Protein AF-A0A2G9S5X4-F1 (afdb_monomer)

Mean predicted aligned error: 7.89 Å

Structure (mmCIF, N/CA/C/O backbone):
data_AF-A0A2G9S5X4-F1
#
_entry.id   AF-A0A2G9S5X4-F1
#
loop_
_atom_site.group_PDB
_atom_site.id
_atom_site.type_symbol
_atom_site.label_atom_id
_atom_site.label_alt_id
_atom_site.label_comp_id
_atom_site.label_asym_id
_atom_site.label_entity_id
_atom_site.label_seq_id
_atom_site.pdbx_PDB_ins_code
_atom_site.Cartn_x
_atom_site.Cartn_y
_atom_site.Cartn_z
_atom_site.occupancy
_atom_site.B_iso_or_equiv
_atom_site.auth_seq_id
_atom_site.auth_comp_id
_atom_site.auth_asym_id
_atom_site.auth_atom_id
_atom_site.pdbx_PDB_model_num
ATOM 1 N N . MET A 1 1 ? -6.303 3.037 4.978 1.00 92.62 1 MET A N 1
ATOM 2 C CA . MET A 1 1 ? -5.854 4.116 4.065 1.00 92.62 1 MET A CA 1
ATOM 3 C C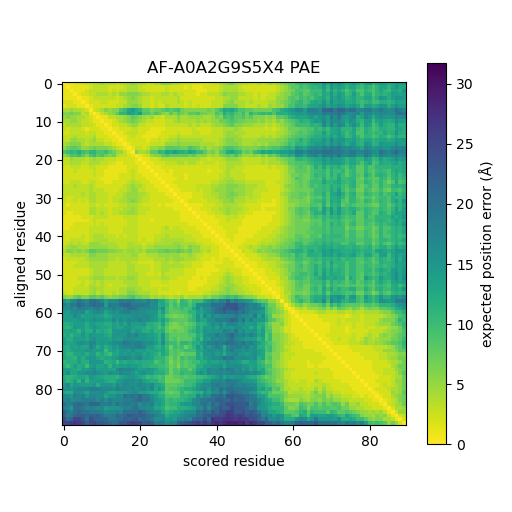 . MET A 1 1 ? -4.516 3.736 3.452 1.00 92.62 1 MET A C 1
ATOM 5 O O . MET A 1 1 ? -3.804 2.947 4.064 1.00 92.62 1 MET A O 1
ATOM 9 N N . LYS A 1 2 ? -4.147 4.318 2.309 1.00 94.19 2 LYS A N 1
ATOM 10 C CA . LYS A 1 2 ? -2.802 4.242 1.721 1.00 94.19 2 LYS A CA 1
ATOM 11 C C . LYS A 1 2 ? -2.317 5.651 1.391 1.00 94.19 2 LYS A C 1
ATOM 13 O O . LYS A 1 2 ? -2.990 6.369 0.663 1.00 94.19 2 LYS A O 1
ATOM 18 N N . ASN A 1 3 ? -1.154 6.044 1.903 1.00 94.00 3 ASN A N 1
ATOM 19 C CA . ASN A 1 3 ? -0.558 7.370 1.716 1.00 94.00 3 ASN A CA 1
ATOM 20 C C . ASN A 1 3 ? -1.554 8.506 2.017 1.00 94.00 3 ASN A C 1
ATOM 22 O O . ASN A 1 3 ? -1.679 9.447 1.239 1.00 94.00 3 ASN A O 1
ATOM 26 N N . LYS A 1 4 ? -2.295 8.383 3.129 1.00 91.88 4 LYS A N 1
ATOM 27 C CA . LYS A 1 4 ? -3.377 9.301 3.544 1.00 91.88 4 LYS A CA 1
ATOM 28 C C . LYS A 1 4 ? -4.585 9.381 2.600 1.00 91.88 4 LYS A C 1
ATOM 30 O O . LYS A 1 4 ? -5.485 10.174 2.843 1.00 91.88 4 LYS A O 1
ATOM 35 N N . MET A 1 5 ? -4.651 8.537 1.571 1.00 91.81 5 MET A N 1
ATOM 36 C CA . MET A 1 5 ? -5.828 8.393 0.718 1.00 91.81 5 MET A CA 1
ATOM 37 C C . MET A 1 5 ? -6.665 7.193 1.160 1.00 91.81 5 MET A C 1
ATOM 39 O O . MET A 1 5 ? -6.137 6.124 1.499 1.00 91.81 5 MET A O 1
ATOM 43 N N . VAL A 1 6 ? -7.985 7.364 1.174 1.00 91.94 6 VAL A N 1
ATOM 44 C CA . VAL A 1 6 ? -8.919 6.263 1.422 1.00 91.94 6 VAL A CA 1
ATOM 45 C C . VAL A 1 6 ? -8.775 5.246 0.290 1.00 91.94 6 VAL A C 1
ATOM 47 O O . VAL A 1 6 ? -8.603 5.602 -0.872 1.00 91.94 6 VAL A O 1
ATOM 50 N N . ILE A 1 7 ? -8.768 3.962 0.647 1.00 90.69 7 ILE A N 1
ATOM 51 C CA . ILE A 1 7 ? -8.768 2.884 -0.342 1.00 90.69 7 ILE A CA 1
ATOM 52 C C . ILE A 1 7 ? -10.230 2.688 -0.739 1.00 90.69 7 ILE A C 1
ATOM 54 O O . ILE A 1 7 ? -10.999 2.117 0.032 1.00 90.69 7 ILE A O 1
ATOM 58 N N . GLU A 1 8 ? -10.617 3.211 -1.898 1.00 84.00 8 GLU A N 1
ATOM 59 C CA . GLU A 1 8 ? -11.998 3.181 -2.389 1.00 84.00 8 GLU A CA 1
ATOM 60 C C . GLU A 1 8 ? -12.151 2.197 -3.551 1.00 84.00 8 GLU A C 1
ATOM 62 O O . GLU A 1 8 ? -11.359 2.239 -4.487 1.00 84.00 8 GLU A O 1
ATOM 67 N N . ASN A 1 9 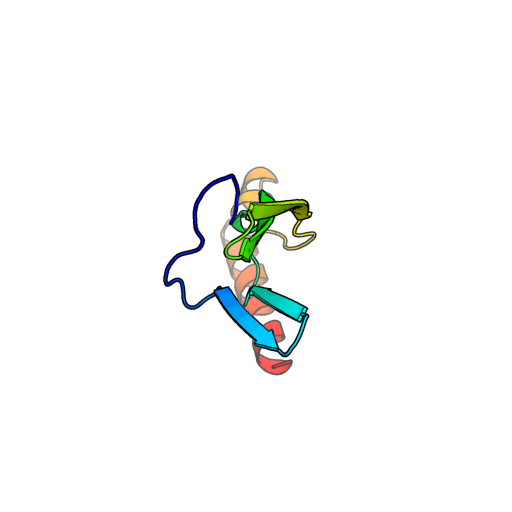? -13.178 1.337 -3.485 1.00 74.44 9 ASN A N 1
ATOM 68 C CA . ASN A 1 9 ? -13.807 0.582 -4.587 1.00 74.44 9 ASN A CA 1
ATOM 69 C C . ASN A 1 9 ? -12.896 0.014 -5.702 1.00 74.44 9 ASN A C 1
ATOM 71 O O . ASN A 1 9 ? -13.332 -0.147 -6.841 1.00 74.44 9 ASN A O 1
ATOM 75 N N . ASP A 1 10 ? -11.652 -0.345 -5.389 1.00 85.25 10 ASP A N 1
ATOM 76 C CA . ASP A 1 10 ? -10.740 -1.018 -6.311 1.00 85.25 10 ASP A CA 1
ATOM 77 C C . ASP A 1 10 ? -10.830 -2.541 -6.073 1.00 85.25 10 ASP A C 1
ATOM 79 O O . ASP A 1 10 ? -10.509 -3.001 -4.974 1.00 85.25 10 ASP A O 1
ATOM 83 N N . PRO A 1 11 ? -11.224 -3.350 -7.081 1.00 87.44 11 PRO A N 1
ATOM 84 C CA . PRO A 1 11 ? -11.369 -4.806 -6.956 1.00 87.44 11 PRO A CA 1
ATOM 85 C C . PRO A 1 11 ? -10.101 -5.546 -6.507 1.00 87.44 11 PRO A C 1
ATOM 87 O O . PRO A 1 11 ? -10.167 -6.716 -6.112 1.00 87.44 11 PRO A O 1
ATOM 90 N N . ARG A 1 12 ? -8.931 -4.901 -6.606 1.00 89.81 12 ARG A N 1
ATOM 91 C CA . ARG A 1 12 ? -7.660 -5.438 -6.111 1.00 89.81 12 ARG A CA 1
ATOM 92 C C . ARG A 1 12 ? -7.583 -5.431 -4.591 1.00 89.81 12 ARG A C 1
ATOM 94 O O . ARG A 1 12 ? -6.867 -6.261 -4.040 1.00 89.81 12 ARG A O 1
ATOM 101 N N . TYR A 1 13 ? -8.301 -4.535 -3.923 1.00 92.88 13 TYR A N 1
ATOM 102 C CA . TYR A 1 13 ? -8.312 -4.427 -2.473 1.00 92.88 13 TYR A CA 1
ATOM 103 C C . TYR A 1 13 ? -9.592 -5.057 -1.926 1.00 92.88 13 TYR A C 1
ATOM 105 O O . TYR A 1 13 ? -10.699 -4.687 -2.311 1.00 92.88 13 TYR A O 1
ATOM 113 N N . ARG A 1 14 ? -9.459 -6.009 -1.002 1.00 92.69 14 ARG A N 1
ATOM 114 C CA . ARG A 1 14 ? -10.598 -6.526 -0.233 1.00 92.69 14 ARG A CA 1
ATOM 115 C C . ARG A 1 14 ? -10.382 -6.246 1.239 1.00 92.69 14 ARG A C 1
ATOM 117 O O . ARG A 1 14 ? -9.333 -6.568 1.785 1.00 92.69 14 ARG A O 1
ATOM 124 N N . MET A 1 15 ? -11.382 -5.643 1.865 1.00 91.25 15 MET A N 1
ATOM 125 C CA . MET A 1 15 ? -11.386 -5.371 3.296 1.00 91.25 15 MET A CA 1
ATOM 126 C C . MET A 1 15 ? -12.402 -6.277 3.977 1.00 91.25 15 MET A C 1
ATOM 128 O O . MET A 1 15 ? -13.529 -6.412 3.504 1.00 91.25 15 MET A O 1
ATOM 132 N N . PHE A 1 16 ? -11.997 -6.879 5.088 1.00 90.25 16 PHE A N 1
ATOM 133 C CA . PHE A 1 16 ? -12.864 -7.688 5.936 1.00 90.25 16 PHE A CA 1
ATOM 134 C C . PHE A 1 16 ? -12.643 -7.294 7.385 1.00 90.25 16 PHE A C 1
ATOM 136 O O . PHE A 1 16 ? -11.523 -6.977 7.785 1.00 90.25 16 PHE A O 1
ATOM 143 N N . SER A 1 17 ? -13.705 -7.356 8.175 1.00 89.19 17 SER A N 1
ATOM 144 C CA . SER A 1 17 ? -13.630 -7.228 9.622 1.00 89.19 17 SER A CA 1
ATOM 145 C C . SER A 1 17 ? -14.275 -8.465 10.226 1.00 89.19 17 SER A C 1
ATOM 147 O O . SER A 1 17 ? -15.412 -8.795 9.889 1.00 89.19 17 SER A O 1
ATOM 149 N N . ASN A 1 18 ? -13.525 -9.186 11.056 1.00 89.75 18 ASN A N 1
ATOM 150 C CA . ASN A 1 18 ? -14.035 -10.321 11.808 1.00 89.75 18 ASN A CA 1
ATOM 151 C C . ASN A 1 18 ? -13.694 -10.121 13.282 1.00 89.75 18 ASN A C 1
ATOM 153 O O . ASN A 1 18 ? -12.520 -10.139 13.658 1.00 89.75 18 ASN A O 1
ATOM 157 N N . GLN A 1 19 ? -14.732 -9.935 14.099 1.00 85.62 19 GLN A N 1
ATOM 158 C CA . GLN A 1 19 ? -14.614 -9.626 15.523 1.00 85.62 19 GLN A CA 1
ATOM 159 C C . GLN A 1 19 ? -13.704 -8.406 15.756 1.00 85.62 19 GLN A C 1
ATOM 161 O O . GLN A 1 19 ? -14.103 -7.283 15.467 1.00 85.62 19 GLN A O 1
ATOM 166 N N . SER A 1 20 ? -12.489 -8.620 16.265 1.00 85.81 20 SER A N 1
ATOM 167 C CA . SER A 1 20 ? -11.507 -7.581 16.596 1.00 85.81 20 SER A CA 1
ATOM 168 C C . SER A 1 20 ? -10.400 -7.412 15.551 1.00 85.81 20 SER A C 1
ATOM 170 O O . SER A 1 20 ? -9.504 -6.591 15.741 1.00 85.81 20 SER A O 1
ATOM 172 N N . VAL A 1 21 ? -10.435 -8.172 14.450 1.00 90.81 21 VAL A N 1
ATOM 173 C CA . VAL A 1 21 ? -9.393 -8.144 13.419 1.00 90.81 21 VAL A CA 1
ATOM 174 C C . VAL A 1 21 ? -9.934 -7.526 12.136 1.00 90.81 21 VAL A C 1
ATOM 176 O O . VAL A 1 21 ? -10.842 -8.060 11.498 1.00 90.81 21 VAL A O 1
ATOM 179 N N . CYS A 1 22 ? -9.319 -6.420 11.724 1.00 90.31 22 CYS A N 1
ATOM 180 C CA . CYS A 1 22 ? -9.509 -5.833 10.403 1.00 90.31 22 CYS A CA 1
ATOM 181 C C . CYS A 1 22 ? -8.389 -6.303 9.472 1.00 90.31 22 CYS A C 1
ATOM 183 O O . CYS A 1 22 ? -7.207 -6.196 9.794 1.00 90.31 22 CYS A O 1
ATOM 185 N N . THR A 1 23 ? -8.752 -6.828 8.308 1.00 92.31 23 THR A N 1
ATOM 186 C CA . THR A 1 23 ? -7.818 -7.359 7.312 1.00 92.31 23 THR A CA 1
ATOM 187 C C . THR A 1 23 ? -7.980 -6.619 5.992 1.00 92.31 23 THR A C 1
ATOM 189 O O . THR A 1 23 ? -9.095 -6.469 5.494 1.00 92.31 23 THR A O 1
ATOM 192 N N . LEU A 1 24 ? -6.854 -6.202 5.410 1.00 93.44 24 LEU A N 1
ATOM 193 C CA . LEU A 1 24 ? -6.760 -5.681 4.049 1.00 93.44 24 LEU A CA 1
ATOM 194 C C . LEU A 1 24 ? -5.988 -6.686 3.184 1.00 93.44 24 LEU A C 1
ATOM 196 O O . LEU A 1 24 ? -4.794 -6.896 3.381 1.00 93.44 24 LEU A O 1
ATOM 200 N N . GLU A 1 25 ? -6.666 -7.293 2.217 1.00 93.62 25 GLU A N 1
ATOM 201 C CA . GLU A 1 25 ? -6.081 -8.175 1.205 1.00 93.62 25 GLU A CA 1
ATOM 202 C C . GLU A 1 25 ? -5.766 -7.370 -0.065 1.00 93.62 25 GLU A C 1
ATOM 204 O O . GLU A 1 25 ? -6.649 -6.708 -0.613 1.00 93.62 25 GLU A O 1
ATOM 209 N N . ILE A 1 26 ? -4.523 -7.462 -0.558 1.00 93.25 26 ILE A N 1
ATOM 210 C CA . ILE A 1 26 ? -4.083 -6.873 -1.834 1.00 93.25 26 ILE A CA 1
ATOM 211 C C . ILE A 1 26 ? -3.879 -8.001 -2.848 1.00 93.25 26 ILE A C 1
ATOM 213 O O . ILE A 1 26 ? -2.935 -8.790 -2.757 1.00 93.25 26 ILE A O 1
ATOM 217 N N . ARG A 1 27 ? -4.756 -8.081 -3.845 1.00 91.38 27 ARG A N 1
ATOM 218 C CA . ARG A 1 27 ? -4.721 -9.102 -4.896 1.00 91.38 27 ARG A CA 1
ATOM 219 C C . ARG A 1 27 ? -3.786 -8.694 -6.021 1.00 91.38 27 ARG A C 1
ATOM 221 O O . ARG A 1 27 ? -3.843 -7.567 -6.501 1.00 91.38 27 ARG A O 1
ATOM 228 N N . LYS A 1 28 ? -2.982 -9.654 -6.497 1.00 86.12 28 LYS A N 1
ATOM 229 C CA . LYS A 1 28 ? -2.000 -9.461 -7.583 1.00 86.12 28 LYS A CA 1
ATOM 230 C C . LYS A 1 28 ? -1.126 -8.209 -7.337 1.00 86.12 28 LYS A C 1
ATOM 232 O O . LYS A 1 28 ? -1.155 -7.289 -8.154 1.00 86.12 28 LYS A O 1
ATOM 237 N N . PRO A 1 29 ? -0.364 -8.163 -6.225 1.00 87.31 29 PRO A N 1
ATOM 238 C CA . PRO A 1 29 ? 0.378 -6.970 -5.832 1.00 87.31 29 PRO A CA 1
ATOM 239 C C . PRO A 1 29 ? 1.401 -6.555 -6.896 1.00 87.31 29 PRO A C 1
ATOM 241 O O . PRO A 1 29 ? 2.059 -7.386 -7.531 1.00 87.31 29 PRO A O 1
ATOM 244 N N . SER A 1 30 ? 1.542 -5.246 -7.059 1.00 84.38 30 SER A N 1
ATOM 245 C CA . SER A 1 30 ? 2.472 -4.567 -7.956 1.00 84.38 30 SER A CA 1
ATOM 246 C C . SER A 1 30 ? 3.406 -3.644 -7.162 1.00 84.38 30 SER A C 1
ATOM 248 O O . SER A 1 30 ? 3.086 -3.275 -6.031 1.00 84.38 30 SER A O 1
ATOM 250 N N . PRO A 1 31 ? 4.539 -3.199 -7.736 1.00 85.25 31 PRO A N 1
ATOM 251 C CA . PRO A 1 31 ? 5.412 -2.226 -7.073 1.00 85.25 31 PRO A CA 1
ATOM 252 C C . PRO A 1 31 ? 4.693 -0.932 -6.661 1.00 85.25 31 PRO A C 1
ATOM 254 O O . PRO A 1 31 ? 5.057 -0.316 -5.664 1.00 85.25 31 PRO A O 1
ATOM 257 N N . TYR A 1 32 ? 3.636 -0.549 -7.384 1.00 85.94 32 TYR A N 1
ATOM 258 C CA . TYR A 1 32 ? 2.823 0.625 -7.069 1.00 85.94 32 TYR A CA 1
ATOM 259 C C . TYR A 1 32 ? 1.955 0.446 -5.827 1.00 85.94 32 TYR A C 1
ATOM 261 O O . TYR A 1 32 ? 1.455 1.437 -5.307 1.00 85.94 32 TYR A O 1
ATOM 269 N N . ASP A 1 33 ? 1.760 -0.780 -5.338 1.00 90.88 33 ASP A N 1
ATOM 270 C CA . ASP A 1 33 ? 1.022 -1.047 -4.103 1.00 90.88 33 ASP A CA 1
ATOM 271 C C . ASP A 1 33 ? 1.883 -0.807 -2.852 1.00 90.88 33 ASP A C 1
ATOM 273 O O . ASP A 1 33 ? 1.349 -0.768 -1.746 1.00 90.88 33 ASP A O 1
ATOM 277 N N . GLY A 1 34 ? 3.186 -0.549 -3.012 1.00 91.88 34 GLY A N 1
ATOM 278 C CA . GLY A 1 34 ? 4.031 -0.037 -1.937 1.00 91.88 34 GLY A CA 1
ATOM 279 C C . GLY A 1 34 ? 3.563 1.330 -1.420 1.00 91.88 34 GLY A C 1
ATOM 280 O O . GLY A 1 34 ? 2.963 2.127 -2.147 1.00 91.88 34 GLY A O 1
ATOM 281 N N . GLY A 1 35 ? 3.826 1.602 -0.144 1.00 94.50 35 GLY A N 1
ATOM 282 C CA . GLY A 1 35 ? 3.454 2.863 0.501 1.00 94.50 35 GLY A CA 1
ATOM 283 C C . GLY A 1 35 ? 3.268 2.734 2.008 1.00 94.50 35 GLY A C 1
ATOM 284 O O . GLY A 1 35 ? 3.523 1.680 2.590 1.00 94.50 35 GLY A O 1
ATOM 285 N N . THR A 1 36 ? 2.807 3.810 2.639 1.00 97.31 36 THR A N 1
ATOM 286 C CA . THR A 1 36 ? 2.408 3.806 4.050 1.00 97.31 36 THR A CA 1
ATOM 287 C C . THR A 1 36 ? 0.919 3.510 4.144 1.00 97.31 36 THR A C 1
ATOM 289 O O . THR A 1 36 ? 0.100 4.248 3.596 1.00 97.31 36 THR A O 1
ATOM 292 N N . TYR A 1 37 ? 0.567 2.430 4.825 1.00 95.94 37 TYR A N 1
ATOM 293 C CA . TYR A 1 37 ? -0.809 2.041 5.089 1.00 95.94 37 TYR A CA 1
ATOM 294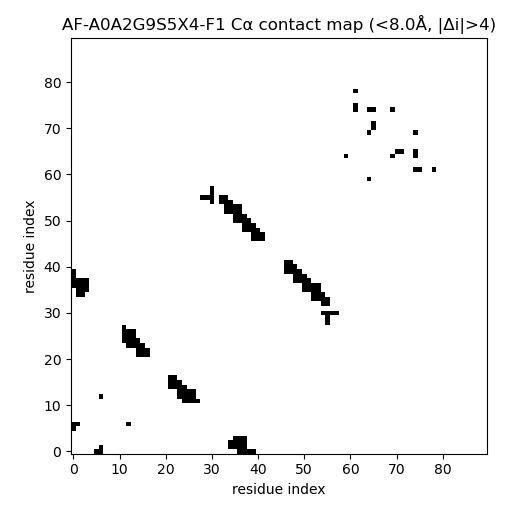 C C . TYR A 1 37 ? -1.188 2.419 6.510 1.00 95.94 37 TYR A C 1
ATOM 296 O O . TYR A 1 37 ? -0.445 2.128 7.439 1.00 95.94 37 TYR A O 1
ATOM 304 N N . THR A 1 38 ? -2.368 3.006 6.660 1.00 95.75 38 THR A N 1
ATOM 305 C CA . THR A 1 38 ? -2.919 3.385 7.963 1.00 95.75 38 THR A CA 1
ATOM 306 C C . THR A 1 38 ? -4.168 2.564 8.233 1.00 95.75 38 THR A C 1
ATOM 308 O O . THR A 1 38 ? -5.093 2.555 7.407 1.00 95.75 38 THR A O 1
ATOM 311 N N . CYS A 1 39 ? -4.209 1.883 9.374 1.00 93.69 39 CYS A N 1
ATOM 312 C CA . CYS A 1 39 ? -5.428 1.292 9.910 1.00 93.69 39 CYS A CA 1
ATOM 313 C C . CYS A 1 39 ? -6.010 2.247 10.951 1.00 93.69 39 CYS A C 1
ATOM 315 O O . CYS A 1 39 ? -5.307 2.630 11.881 1.00 93.69 39 CYS A O 1
ATOM 317 N N . ARG A 1 40 ? -7.284 2.617 10.785 1.00 93.25 40 ARG A N 1
ATOM 318 C CA . ARG A 1 40 ? -8.004 3.527 11.680 1.00 93.25 40 ARG A CA 1
ATOM 319 C C . ARG A 1 40 ? -9.227 2.832 12.260 1.00 93.25 40 ARG A C 1
ATOM 321 O O . ARG A 1 40 ? -10.051 2.326 11.498 1.00 93.25 40 ARG A O 1
ATOM 328 N N . ALA A 1 41 ? -9.339 2.833 13.582 1.00 92.44 41 ALA A N 1
ATOM 329 C CA . ALA A 1 41 ? -10.503 2.366 14.323 1.00 92.44 41 ALA A CA 1
ATOM 330 C C . ALA A 1 41 ? -11.192 3.564 14.983 1.00 92.44 41 ALA A C 1
ATOM 332 O O . ALA A 1 41 ? -10.520 4.403 15.575 1.00 92.44 41 ALA A O 1
ATOM 333 N N . VAL A 1 42 ? -12.517 3.645 14.872 1.00 93.12 42 VAL A N 1
ATOM 334 C CA . VAL A 1 42 ? -13.323 4.759 15.394 1.00 93.12 42 VAL A CA 1
ATOM 335 C C . VAL A 1 42 ? -14.492 4.190 16.193 1.00 93.12 42 VAL A C 1
ATOM 337 O O . VAL A 1 42 ? -15.116 3.221 15.757 1.00 93.12 42 VAL A O 1
ATOM 340 N N . ASN A 1 43 ? -14.777 4.781 17.350 1.00 94.19 43 ASN A N 1
ATOM 341 C CA . ASN A 1 43 ? -15.975 4.539 18.151 1.00 94.19 43 ASN A CA 1
ATOM 342 C C . ASN A 1 43 ? -16.534 5.874 18.680 1.00 94.19 43 ASN A C 1
ATOM 344 O O . ASN A 1 43 ? -15.982 6.936 18.405 1.00 94.19 43 ASN A O 1
ATOM 348 N N . ASP A 1 44 ? -17.612 5.828 19.462 1.00 97.31 44 ASP A N 1
ATOM 349 C CA . ASP A 1 44 ? -18.280 7.036 19.975 1.00 97.31 44 A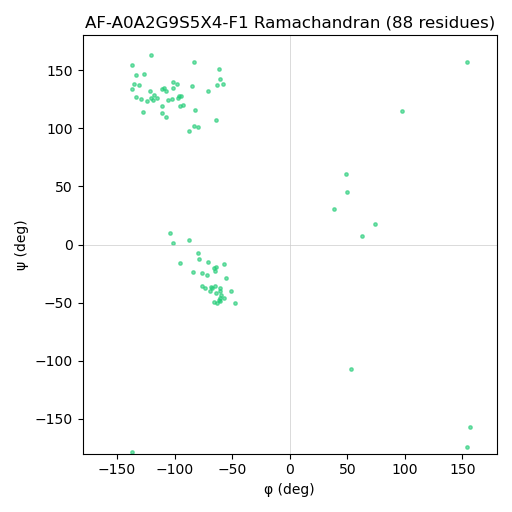SP A CA 1
ATOM 350 C C . ASP A 1 44 ? -17.409 7.884 20.920 1.00 97.31 44 ASP A C 1
ATOM 352 O O . ASP A 1 44 ? -17.695 9.057 21.147 1.00 97.31 44 ASP A O 1
ATOM 356 N N . LEU A 1 45 ? -16.352 7.298 21.491 1.00 97.25 45 LEU A N 1
ATOM 357 C CA . LEU A 1 45 ? -15.453 7.965 22.434 1.00 97.25 45 LEU A CA 1
ATOM 358 C C . LEU A 1 45 ? -14.208 8.548 21.755 1.00 97.25 45 LEU A C 1
ATOM 360 O O . LEU A 1 45 ? -13.523 9.370 22.363 1.00 97.25 45 LEU A O 1
ATOM 364 N N . GLY A 1 46 ? -13.894 8.133 20.526 1.00 97.12 46 GLY A N 1
ATOM 365 C CA . GLY A 1 46 ? -12.746 8.645 19.788 1.00 97.12 46 GLY A CA 1
ATOM 366 C C . GLY A 1 46 ? -12.223 7.704 18.708 1.00 97.12 46 GLY A C 1
ATOM 367 O O . GLY A 1 46 ? -12.925 6.836 18.189 1.00 97.12 46 GLY A O 1
ATOM 368 N N . GLU A 1 47 ? -10.952 7.895 18.362 1.00 96.56 47 GLU A N 1
ATOM 369 C CA . GLU A 1 47 ? -10.277 7.170 17.290 1.00 96.56 47 GLU A CA 1
ATOM 370 C C . GLU A 1 47 ? -8.863 6.729 17.680 1.00 96.56 47 GLU A C 1
ATOM 372 O O . GLU A 1 47 ? -8.210 7.325 18.537 1.00 96.56 47 GLU A O 1
ATOM 377 N N . ALA A 1 48 ? -8.394 5.667 17.030 1.00 95.31 48 ALA A N 1
ATOM 378 C CA . ALA A 1 48 ? -7.031 5.170 17.127 1.00 95.31 48 ALA A CA 1
ATOM 379 C C . ALA A 1 48 ? -6.496 4.828 15.731 1.00 95.31 48 ALA A C 1
ATOM 381 O O . ALA A 1 48 ? -7.199 4.220 14.916 1.00 95.31 48 ALA A O 1
ATOM 382 N N . GLU A 1 49 ? -5.238 5.181 15.469 1.00 95.56 49 GLU A N 1
ATOM 383 C CA . GLU A 1 49 ? -4.563 4.949 14.193 1.00 95.56 49 GLU A CA 1
ATOM 384 C C . GLU A 1 49 ? -3.232 4.218 14.383 1.00 95.56 49 GLU A C 1
ATOM 386 O O . GLU A 1 49 ? -2.520 4.420 15.368 1.00 95.56 49 GLU A O 1
ATOM 391 N N . VAL A 1 50 ? -2.882 3.376 13.411 1.00 95.12 50 VAL A N 1
ATOM 392 C CA . VAL A 1 50 ? -1.558 2.757 13.306 1.00 95.12 50 VAL A CA 1
ATOM 393 C C . VAL A 1 50 ? -1.076 2.781 11.862 1.00 95.12 50 VAL A C 1
ATOM 395 O O . VAL A 1 50 ? -1.810 2.407 10.942 1.00 95.12 50 VAL A O 1
ATOM 398 N N . ASP A 1 51 ? 0.178 3.187 11.684 1.00 96.44 51 ASP A N 1
ATOM 399 C CA . ASP A 1 51 ? 0.849 3.248 10.392 1.00 96.44 51 ASP A CA 1
ATOM 400 C C . ASP A 1 51 ? 1.798 2.064 10.190 1.00 96.44 51 ASP A C 1
ATOM 402 O O . ASP A 1 51 ? 2.549 1.664 11.080 1.00 96.44 51 ASP A O 1
ATOM 406 N N . CYS A 1 52 ? 1.807 1.531 8.972 1.00 94.62 52 CYS A N 1
ATOM 407 C CA . CYS A 1 52 ? 2.690 0.461 8.536 1.00 94.62 52 CYS A CA 1
ATOM 408 C C . CYS A 1 52 ? 3.303 0.802 7.175 1.00 94.62 52 CYS A C 1
ATOM 410 O O . CYS A 1 52 ? 2.592 1.086 6.209 1.00 94.62 52 CYS A O 1
ATOM 412 N N . LYS A 1 53 ? 4.634 0.740 7.065 1.00 96.06 53 LYS A N 1
ATOM 413 C CA . LYS A 1 53 ? 5.323 0.860 5.776 1.00 96.06 53 LYS A CA 1
ATOM 414 C C . LYS A 1 53 ? 5.311 -0.493 5.066 1.00 96.06 53 LYS A C 1
ATOM 416 O O . LYS A 1 53 ? 5.934 -1.444 5.530 1.00 96.06 53 LYS A O 1
ATOM 421 N N . PHE A 1 54 ? 4.645 -0.554 3.920 1.00 93.75 54 PHE A N 1
ATOM 422 C CA . PHE A 1 54 ? 4.530 -1.754 3.103 1.00 93.75 54 PHE A CA 1
ATOM 423 C C . PHE A 1 54 ? 5.420 -1.652 1.862 1.00 93.75 54 PHE A C 1
ATOM 425 O O . PHE A 1 54 ? 5.309 -0.711 1.071 1.00 93.75 54 PHE A O 1
ATOM 432 N N . GLU A 1 55 ? 6.302 -2.634 1.682 1.00 91.56 55 GLU A N 1
ATOM 433 C CA . GLU A 1 55 ? 7.198 -2.740 0.532 1.00 91.56 55 GLU A CA 1
ATOM 434 C C . GLU A 1 55 ? 6.903 -4.028 -0.239 1.00 91.56 55 GLU A C 1
ATOM 436 O O . GLU A 1 55 ? 6.975 -5.131 0.305 1.00 91.56 55 GLU A O 1
ATOM 441 N N . VAL A 1 56 ? 6.613 -3.898 -1.534 1.00 88.25 56 VAL A N 1
ATOM 442 C CA . VAL A 1 56 ? 6.433 -5.051 -2.419 1.00 88.25 56 VAL A CA 1
ATOM 443 C C . VAL A 1 56 ? 7.793 -5.457 -2.973 1.00 88.25 56 VAL A C 1
ATOM 445 O O . VAL A 1 56 ? 8.290 -4.893 -3.948 1.00 88.25 56 VAL A O 1
ATOM 448 N N . LYS A 1 57 ? 8.401 -6.467 -2.347 1.00 80.44 57 LYS A N 1
ATOM 449 C CA . LYS A 1 57 ? 9.639 -7.076 -2.837 1.00 80.44 57 LYS A CA 1
ATOM 450 C C . LYS A 1 57 ? 9.312 -8.049 -3.966 1.00 80.44 57 LYS A C 1
ATOM 452 O O . LYS A 1 57 ? 8.884 -9.171 -3.717 1.00 80.44 57 LYS A O 1
ATOM 457 N N . GLY A 1 58 ? 9.520 -7.640 -5.218 1.00 70.62 58 GLY A N 1
ATOM 458 C CA . GLY A 1 58 ? 9.519 -8.591 -6.331 1.00 70.62 58 GLY A CA 1
ATOM 459 C C . GLY A 1 58 ? 9.156 -8.044 -7.707 1.00 70.62 58 GLY A C 1
ATOM 460 O O . GLY A 1 58 ? 8.443 -7.057 -7.861 1.00 70.62 58 GLY A O 1
ATOM 461 N N . GLY A 1 59 ? 9.619 -8.783 -8.719 1.00 66.31 59 GLY A N 1
ATOM 462 C CA . GLY A 1 59 ? 9.287 -8.616 -10.128 1.00 66.31 59 GLY A CA 1
ATOM 463 C C . GLY A 1 59 ? 10.322 -7.816 -10.908 1.00 66.31 59 GLY A C 1
ATOM 464 O O . GLY A 1 59 ? 10.491 -6.616 -10.713 1.00 66.31 59 GLY A O 1
ATOM 465 N N . ILE A 1 60 ? 10.973 -8.478 -11.858 1.00 72.31 60 ILE A N 1
ATOM 466 C CA . ILE A 1 60 ? 11.568 -7.793 -12.995 1.00 72.31 60 ILE A CA 1
ATOM 467 C C . ILE A 1 60 ? 10.401 -7.156 -13.778 1.00 72.31 60 ILE A C 1
ATOM 469 O O . ILE A 1 60 ? 9.573 -7.869 -14.348 1.00 72.31 60 ILE A O 1
ATOM 473 N N . THR A 1 61 ? 10.250 -5.831 -13.703 1.00 78.25 61 THR A N 1
ATOM 474 C CA . THR A 1 61 ? 9.242 -5.090 -14.476 1.00 78.25 61 THR A CA 1
ATOM 475 C C . THR A 1 61 ? 9.767 -4.815 -15.880 1.00 78.25 61 THR A C 1
ATOM 477 O O . THR A 1 61 ? 10.980 -4.750 -16.079 1.00 78.25 61 THR A O 1
ATOM 480 N N . PHE A 1 62 ? 8.859 -4.598 -16.837 1.00 84.88 62 PHE A N 1
ATOM 481 C CA . PHE A 1 62 ? 9.221 -4.132 -18.180 1.00 84.88 62 PHE A CA 1
ATOM 482 C C . PHE A 1 62 ? 10.183 -2.941 -18.102 1.00 84.88 62 PHE A C 1
ATOM 484 O O . PHE A 1 62 ? 11.272 -2.975 -18.662 1.00 84.88 62 PHE A O 1
ATOM 491 N N . PHE A 1 63 ? 9.818 -1.931 -17.306 1.00 81.50 63 PHE A N 1
ATOM 492 C CA . PHE A 1 63 ? 10.624 -0.731 -17.117 1.00 81.50 63 PHE A CA 1
ATOM 493 C C . PHE A 1 63 ? 12.008 -1.032 -16.527 1.00 81.50 63 PHE A C 1
ATOM 495 O O . PHE A 1 63 ? 12.998 -0.463 -16.966 1.00 81.50 63 PHE A O 1
ATOM 502 N N . ARG A 1 64 ? 12.108 -1.962 -15.568 1.00 83.25 64 ARG A N 1
ATOM 503 C CA . ARG A 1 64 ? 13.396 -2.348 -14.978 1.00 83.25 64 ARG A CA 1
ATOM 504 C C . ARG A 1 64 ? 14.322 -3.002 -16.005 1.00 83.25 64 ARG A C 1
ATOM 506 O O . ARG A 1 64 ? 15.501 -2.676 -16.015 1.00 83.25 64 ARG A O 1
ATOM 513 N N . LEU A 1 65 ? 13.798 -3.878 -16.864 1.00 88.56 65 LEU A N 1
ATOM 514 C CA . LEU A 1 65 ? 14.581 -4.492 -17.944 1.00 88.56 65 LEU A CA 1
ATOM 515 C C . LEU A 1 65 ? 14.954 -3.483 -19.026 1.00 88.56 65 LEU A C 1
ATOM 517 O O . LEU A 1 65 ? 16.084 -3.488 -19.505 1.00 88.56 65 LEU A O 1
ATOM 521 N N . LEU A 1 66 ? 14.025 -2.589 -19.367 1.00 90.88 66 LEU A N 1
ATOM 522 C CA . LEU A 1 66 ? 14.263 -1.528 -20.337 1.00 90.88 66 LEU A CA 1
ATOM 523 C C . LEU A 1 66 ? 15.399 -0.608 -19.871 1.00 90.88 66 LEU A C 1
ATOM 525 O O . LEU A 1 66 ? 16.327 -0.346 -20.628 1.00 90.88 66 LEU A O 1
ATOM 529 N N . MET A 1 67 ? 15.380 -0.189 -18.602 1.00 89.12 67 MET A N 1
ATOM 530 C CA . MET A 1 67 ? 16.447 0.622 -17.999 1.00 89.12 67 MET A CA 1
ATOM 531 C C . MET A 1 67 ? 17.788 -0.121 -17.890 1.00 89.12 67 MET A C 1
ATOM 533 O O . MET A 1 67 ? 18.828 0.516 -17.765 1.00 89.12 67 MET A O 1
ATOM 537 N N . GLN A 1 68 ? 17.778 -1.455 -17.944 1.00 90.50 68 GLN A N 1
ATOM 538 C CA . GLN A 1 68 ? 18.979 -2.295 -18.001 1.00 90.50 68 GLN A CA 1
ATOM 539 C C . GLN A 1 68 ? 19.473 -2.536 -19.439 1.00 90.50 68 GLN A C 1
ATOM 541 O O . GLN A 1 68 ? 20.432 -3.280 -19.629 1.00 90.50 68 GLN A O 1
ATOM 546 N N . GLY A 1 69 ? 18.839 -1.926 -20.448 1.00 93.56 69 GLY A N 1
ATOM 547 C CA . GLY A 1 69 ? 19.230 -2.061 -21.854 1.00 93.56 69 GLY A CA 1
ATOM 548 C C . GLY A 1 69 ? 18.861 -3.408 -22.477 1.00 93.56 69 GLY A C 1
ATOM 549 O O . GLY A 1 69 ? 19.419 -3.782 -23.507 1.00 93.56 69 GLY A O 1
ATOM 550 N N . VAL A 1 70 ? 17.940 -4.158 -21.867 1.00 95.12 70 VAL A N 1
ATOM 551 C CA . VAL A 1 70 ? 17.495 -5.444 -22.410 1.00 95.12 70 VAL A CA 1
ATOM 552 C C . VAL A 1 70 ? 16.647 -5.197 -23.668 1.00 95.12 70 VAL A C 1
ATOM 554 O O . VAL A 1 70 ? 15.737 -4.365 -23.627 1.00 95.12 70 VAL A O 1
ATOM 557 N N . PRO A 1 71 ? 16.895 -5.902 -24.789 1.00 96.56 71 PRO A N 1
ATOM 558 C CA . PRO A 1 71 ? 16.094 -5.749 -26.002 1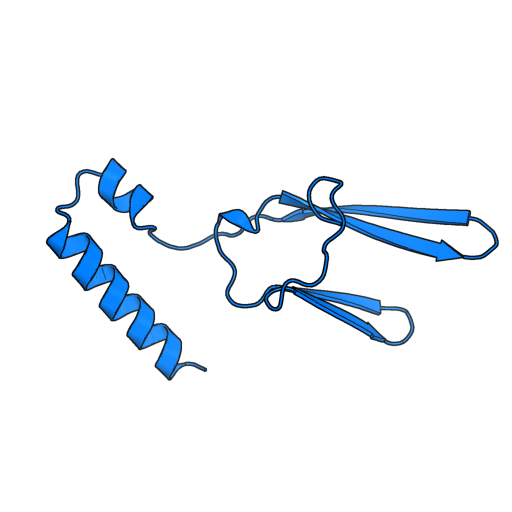.00 96.56 71 PRO A CA 1
ATOM 559 C C . PRO A 1 71 ? 14.607 -6.035 -25.760 1.00 96.56 71 PRO A C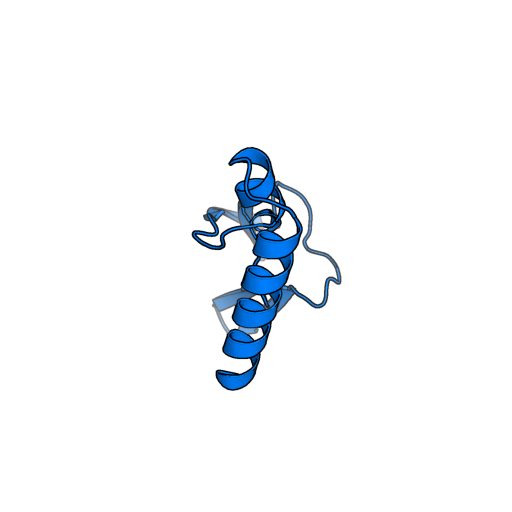 1
ATOM 561 O O . PRO A 1 71 ? 14.267 -7.024 -25.109 1.00 96.56 71 PRO A O 1
ATOM 564 N N . LEU A 1 72 ? 13.719 -5.219 -26.343 1.00 93.19 72 LEU A N 1
ATOM 565 C CA . LEU A 1 72 ? 12.258 -5.311 -26.163 1.00 93.19 72 LEU A CA 1
ATOM 566 C C . LEU A 1 72 ? 11.702 -6.725 -26.399 1.00 93.19 72 LEU A C 1
ATOM 568 O O . LEU A 1 72 ? 10.871 -7.199 -25.630 1.00 93.19 72 LEU A O 1
ATOM 572 N N . SER A 1 73 ? 12.218 -7.433 -27.407 1.00 94.44 73 SER A N 1
ATOM 573 C CA . SER A 1 73 ? 11.808 -8.806 -27.728 1.00 94.44 73 SER A CA 1
ATOM 574 C C . SER A 1 73 ? 12.055 -9.796 -26.584 1.00 94.44 73 SER A C 1
ATOM 576 O O . SER A 1 73 ? 11.223 -10.671 -26.344 1.00 94.44 73 SER A O 1
ATOM 578 N N . VAL A 1 74 ? 13.165 -9.635 -25.857 1.00 94.19 74 VAL A N 1
ATOM 579 C CA . VAL A 1 74 ? 13.549 -10.474 -24.710 1.00 94.19 74 VAL A CA 1
ATOM 580 C C . VAL A 1 74 ? 12.728 -10.111 -23.473 1.00 94.19 74 VAL A C 1
ATOM 582 O O . VAL A 1 74 ? 12.350 -10.984 -22.693 1.00 94.19 74 VAL A O 1
ATOM 585 N N . ILE A 1 75 ? 12.406 -8.825 -23.299 1.00 93.12 75 ILE A N 1
ATOM 586 C CA . ILE A 1 75 ? 11.506 -8.370 -22.233 1.00 93.12 75 ILE A CA 1
ATOM 587 C C . ILE A 1 75 ? 10.121 -9.000 -22.414 1.00 93.12 75 ILE A C 1
ATOM 589 O O . ILE A 1 75 ? 9.562 -9.557 -21.466 1.00 93.12 75 ILE A O 1
ATOM 593 N N . ASP A 1 76 ? 9.586 -8.954 -23.633 1.00 90.06 76 ASP A N 1
ATOM 594 C CA . ASP A 1 76 ? 8.255 -9.470 -23.939 1.00 90.06 76 ASP A CA 1
ATOM 595 C C . ASP A 1 76 ? 8.167 -10.996 -23.821 1.00 90.06 76 ASP A C 1
ATOM 59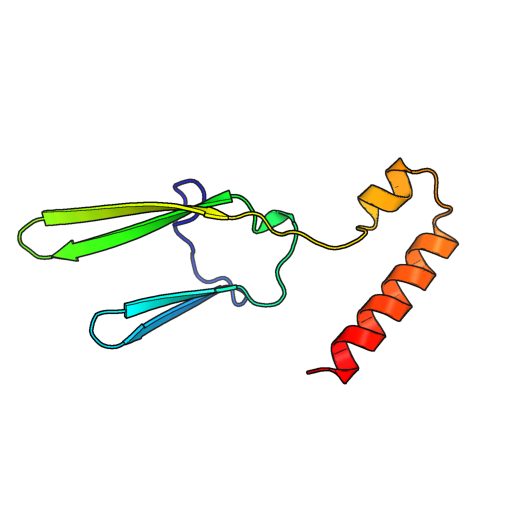7 O O . ASP A 1 76 ? 7.138 -11.513 -23.379 1.00 90.06 76 ASP A O 1
ATOM 601 N N . SER A 1 77 ? 9.204 -11.747 -24.217 1.00 92.31 77 SER A N 1
ATOM 602 C CA . SER A 1 77 ? 9.226 -13.205 -24.016 1.00 92.31 77 SER A CA 1
ATOM 603 C C . SER A 1 77 ? 9.271 -13.558 -22.527 1.00 92.31 77 SER A C 1
ATOM 605 O O . SER A 1 77 ? 8.398 -14.284 -22.051 1.00 92.31 77 SER A O 1
ATOM 607 N N . TYR A 1 78 ? 10.187 -12.947 -21.768 1.00 88.25 78 TYR A N 1
ATOM 608 C CA . TYR A 1 78 ? 10.323 -13.166 -20.326 1.00 88.25 78 TYR A CA 1
ATOM 609 C C . TYR A 1 78 ? 9.023 -12.862 -19.566 1.00 88.25 78 TYR A C 1
ATOM 611 O O . TYR A 1 78 ? 8.586 -13.638 -18.711 1.00 88.25 78 TYR A O 1
ATOM 619 N N . LEU A 1 79 ? 8.370 -11.733 -19.867 1.00 86.94 79 LEU A N 1
ATOM 620 C CA . LEU A 1 79 ? 7.126 -11.355 -19.193 1.00 86.94 79 LEU A CA 1
ATOM 621 C C . LEU A 1 79 ? 5.964 -12.291 -19.548 1.00 86.94 79 LEU A C 1
ATOM 623 O O . LEU A 1 79 ? 5.160 -12.594 -18.662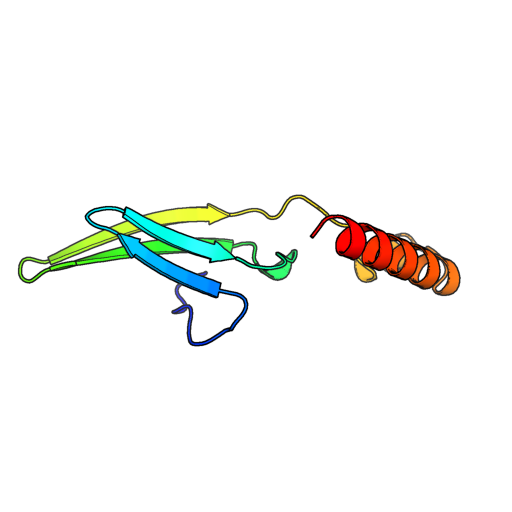 1.00 86.94 79 LEU A O 1
ATOM 627 N N . ARG A 1 80 ? 5.881 -12.774 -20.796 1.00 87.31 80 ARG A N 1
ATOM 628 C CA . ARG A 1 80 ? 4.871 -13.760 -21.216 1.00 87.31 80 ARG A CA 1
ATOM 629 C C . ARG A 1 80 ? 5.026 -15.082 -20.469 1.00 87.31 80 ARG A C 1
ATOM 631 O O . ARG A 1 80 ? 4.063 -15.534 -19.851 1.00 87.31 80 ARG A O 1
ATOM 638 N N . GLU A 1 81 ? 6.231 -15.642 -20.439 1.00 86.19 81 GLU A N 1
ATOM 639 C CA . GLU A 1 81 ? 6.539 -16.889 -19.720 1.00 86.19 81 GLU A CA 1
ATOM 640 C C . GLU A 1 81 ? 6.259 -16.768 -18.214 1.00 86.19 81 GLU A C 1
ATOM 642 O O . GLU A 1 81 ? 5.630 -17.627 -17.586 1.00 86.19 81 GLU A O 1
ATOM 647 N N . ARG A 1 82 ? 6.660 -15.641 -17.615 1.00 82.75 82 ARG A N 1
ATOM 648 C CA . ARG A 1 82 ? 6.413 -15.374 -16.195 1.00 82.75 82 ARG A CA 1
ATOM 649 C C . ARG A 1 82 ? 4.921 -15.249 -15.871 1.00 82.75 82 ARG A C 1
ATOM 651 O O . ARG A 1 82 ? 4.499 -15.614 -14.777 1.00 82.75 82 ARG A O 1
ATOM 658 N N . ASN A 1 83 ? 4.119 -14.687 -16.772 1.00 78.00 83 ASN A N 1
ATOM 659 C CA . ASN A 1 83 ? 2.677 -14.570 -16.557 1.00 78.00 83 ASN A CA 1
ATOM 660 C C . ASN A 1 83 ? 1.974 -15.927 -16.711 1.00 78.00 83 ASN A C 1
ATOM 662 O O . ASN A 1 83 ? 1.103 -16.226 -15.897 1.00 78.00 83 ASN A O 1
ATOM 666 N N . ALA A 1 84 ? 2.405 -16.765 -17.660 1.00 80.38 84 ALA A N 1
ATOM 667 C CA . ALA A 1 84 ? 1.898 -18.130 -17.822 1.00 80.38 84 ALA A CA 1
ATOM 668 C C . ALA A 1 84 ? 2.141 -18.990 -16.565 1.00 80.38 84 ALA A C 1
ATOM 670 O O . ALA A 1 84 ? 1.202 -19.550 -16.006 1.00 80.38 84 ALA A O 1
ATOM 671 N N . SER A 1 85 ? 3.366 -18.980 -16.028 1.00 72.62 85 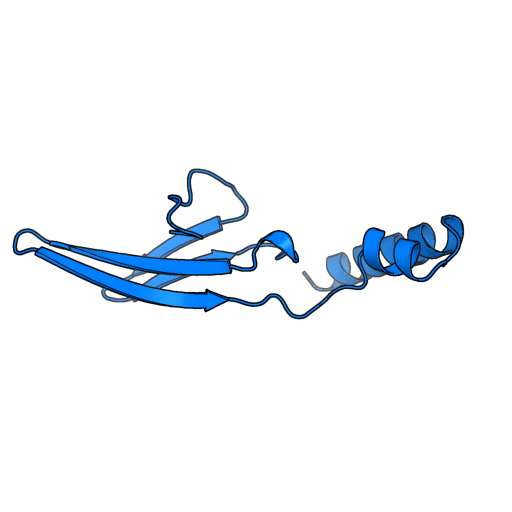SER A N 1
ATOM 672 C CA . SER A 1 85 ? 3.725 -19.751 -14.820 1.00 72.62 85 SER A CA 1
ATOM 673 C C . SER A 1 85 ? 3.011 -19.311 -13.533 1.00 72.62 85 SER A C 1
ATOM 675 O O . SER A 1 85 ? 2.892 -20.088 -12.585 1.00 72.62 85 SER A O 1
ATOM 677 N N . LYS A 1 86 ? 2.518 -18.067 -13.462 1.00 68.38 86 LYS A N 1
ATOM 678 C CA . LYS A 1 86 ? 1.679 -17.604 -12.342 1.00 68.38 86 LYS A CA 1
ATOM 679 C C . LYS A 1 86 ? 0.245 -18.118 -12.423 1.00 68.38 86 LYS A C 1
ATOM 681 O O . LYS A 1 86 ? -0.419 -18.168 -11.393 1.00 68.38 86 LYS A O 1
ATOM 686 N N . GLN A 1 87 ? -0.232 -18.452 -13.617 1.00 62.09 87 GLN A N 1
ATOM 687 C CA . GLN A 1 87 ? -1.610 -18.871 -13.848 1.00 62.09 87 GLN A CA 1
ATOM 688 C C . GLN A 1 87 ? -1.814 -20.368 -13.570 1.00 62.09 87 GLN A C 1
ATOM 690 O O . GLN A 1 87 ? -2.912 -20.762 -13.206 1.00 62.09 87 GLN A O 1
ATOM 695 N N . GLU A 1 88 ? -0.749 -21.170 -13.642 1.00 60.28 88 GLU A N 1
ATOM 696 C CA . GLU A 1 88 ? -0.749 -22.603 -13.296 1.00 60.28 88 GLU A CA 1
ATOM 697 C C . GLU A 1 88 ? -0.680 -22.886 -11.783 1.00 60.28 88 GLU A C 1
ATOM 699 O O . GLU A 1 88 ? -0.878 -24.017 -11.354 1.00 60.28 88 GLU A O 1
ATOM 704 N N . ARG A 1 89 ? -0.370 -21.875 -10.960 1.00 53.78 89 ARG A N 1
ATOM 705 C CA . ARG A 1 89 ? -0.212 -22.004 -9.497 1.00 53.78 89 ARG A CA 1
ATOM 706 C C . ARG A 1 89 ? -1.403 -21.455 -8.697 1.00 53.78 89 ARG A C 1
ATOM 708 O O . ARG A 1 89 ? -1.267 -21.277 -7.487 1.00 53.78 89 ARG A O 1
ATOM 715 N N . ALA A 1 90 ? -2.502 -21.116 -9.369 1.00 44.62 90 ALA A N 1
ATOM 716 C CA . ALA A 1 90 ? -3.699 -20.504 -8.791 1.00 44.62 90 ALA A CA 1
ATOM 717 C C . ALA A 1 90 ? -4.881 -21.476 -8.779 1.00 44.62 90 ALA A C 1
ATOM 719 O O . ALA A 1 90 ? -4.987 -22.272 -9.736 1.00 44.62 90 ALA A O 1
#

InterPro domains:
  IPR013098 Immunoglobulin I-set [PF07679] (2-56)
  IPR013783 Immunoglobulin-like fold [G3DSA:2.60.40.10] (1-63)
  IPR036179 Immunoglobulin-like domain superfamily [SSF48726] (2-58)

Organism: Aquarana catesbeiana (NCBI:txid8400)

Foldseek 3Di:
DFPPDDPPDDPQWDWDDDDPDIDIHGHPDDQVPFGKDKDKDADPVGIDIDIDGDGDPDDPDLVNCVVVVHDNVVSVVVVVVVVVVVVVVD

Radius of gyration: 17.95 Å; Cα contacts (8 Å, |Δi|>4): 89; chains: 1; bounding box: 38×32×50 Å

Secondary structure (DSSP, 8-state):
-BTTB---S-TTEEEEEETTEEEEEESS--GGG-EEEEEEEEETTEEEEEEEEE-------HHHHHHTT--HHHHHHHHHHHHHHHHTT-

Nearest PDB structures (foldseek):
  4uow-assembly1_Z  TM=9.525E-01  e=5.830E-02  Homo sapiens
  3uto-assembly1_A  TM=9.148E-01  e=1.810E-01  Caenorhabditis elegans
  2wwm-assembly2_C  TM=9.255E-01  e=2.053E-01  Homo sapiens
  8p35-assembly1_A  TM=9.092E-01  e=2.480E-01  Homo sapiens
  2r15-assembly1_B  TM=6.471E-01  e=2.329E-01  Homo sapiens

Solvent-accessible surface area (backbone atoms only — not comparable to full-atom values): 5727 Å² total; per-residue (Å²): 62,46,72,90,35,79,82,69,99,45,91,46,55,48,78,49,75,56,96,93,46,76,46,79,46,70,52,86,78,48,64,82,73,35,46,44,35,40,54,75,51,76,58,100,89,50,75,51,77,48,80,44,82,44,77,55,87,72,74,91,43,70,66,58,41,48,77,68,69,50,57,68,71,58,50,52,51,53,53,50,56,55,53,53,62,56,60,76,76,107

Sequence (90 aa):
MKNKMVIENDPRYRMFSNQSVCTLEIRKPSPYDGGTYTCRAVNDLGEAEVDCKFEVKGGITFFRLLMQGVPLSVIDSYLRERNASKQERA

pLDDT: mean 87.76, std 9.78, range [44.62, 97.31]